Protein AF-A0A7V2CJ71-F1 (afdb_monomer_lite)

pLDDT: mean 80.79, std 13.93, range [39.66, 97.44]

Structure (mmCIF, N/CA/C/O backbone):
data_AF-A0A7V2CJ71-F1
#
_entry.id   AF-A0A7V2CJ71-F1
#
loop_
_atom_site.group_PDB
_atom_site.id
_atom_site.type_symbol
_atom_site.label_atom_id
_atom_site.label_alt_id
_atom_site.label_comp_id
_atom_site.label_asym_id
_atom_site.label_entity_id
_atom_site.label_seq_id
_atom_site.pdbx_PDB_ins_code
_atom_site.Cartn_x
_atom_site.Cartn_y
_atom_site.Cartn_z
_atom_site.occupancy
_atom_site.B_iso_or_equiv
_atom_site.auth_seq_id
_atom_site.auth_comp_id
_atom_site.auth_asym_id
_atom_site.auth_atom_id
_atom_site.pdbx_PDB_model_num
ATOM 1 N N . MET A 1 1 ? -14.543 12.758 6.020 1.00 39.66 1 MET A N 1
ATOM 2 C CA . MET A 1 1 ? -15.212 12.104 7.160 1.00 39.66 1 MET A CA 1
ATOM 3 C C . MET A 1 1 ? -14.311 10.966 7.578 1.00 39.66 1 MET A C 1
ATOM 5 O O . MET A 1 1 ? -14.006 10.132 6.739 1.00 39.66 1 MET A O 1
ATOM 9 N N . GLU A 1 2 ? -13.793 11.017 8.797 1.00 51.06 2 GLU A N 1
ATOM 10 C CA . GLU A 1 2 ? -13.005 9.939 9.391 1.00 51.06 2 GLU A CA 1
ATOM 11 C C . GLU A 1 2 ? -13.996 8.980 10.059 1.00 51.06 2 GLU A C 1
ATOM 13 O O . GLU A 1 2 ? -14.865 9.421 10.811 1.00 51.06 2 GLU A O 1
ATOM 18 N N . THR A 1 3 ? -13.949 7.699 9.699 1.00 60.78 3 THR A N 1
ATOM 19 C CA . THR A 1 3 ? -14.791 6.661 10.301 1.00 60.78 3 THR A CA 1
ATOM 20 C C . THR A 1 3 ? -13.889 5.799 11.165 1.00 60.78 3 THR A C 1
ATOM 22 O O . THR A 1 3 ? -13.002 5.126 10.644 1.00 60.78 3 THR A O 1
ATOM 25 N N . GLU A 1 4 ? -14.098 5.842 12.478 1.00 64.06 4 GLU A N 1
ATOM 26 C CA . GLU A 1 4 ? -13.402 4.965 13.415 1.00 64.06 4 GLU A CA 1
ATOM 27 C C . GLU A 1 4 ? -13.960 3.545 13.295 1.00 64.06 4 GLU A C 1
ATOM 29 O O . GLU A 1 4 ? -15.160 3.315 13.461 1.00 64.06 4 GLU A O 1
ATOM 34 N N . VAL A 1 5 ? -13.087 2.586 12.985 1.00 67.94 5 VAL A N 1
ATOM 35 C CA . VAL A 1 5 ? -13.426 1.162 12.998 1.00 67.94 5 VAL A CA 1
ATOM 36 C C . VAL A 1 5 ? -13.006 0.587 14.347 1.00 67.94 5 VAL A C 1
ATOM 38 O O . VAL A 1 5 ? -11.820 0.567 14.675 1.00 67.94 5 VAL A O 1
ATOM 41 N N . VAL A 1 6 ? -13.981 0.126 15.130 1.00 67.19 6 VAL A N 1
ATOM 42 C CA . VAL A 1 6 ? -13.754 -0.499 16.440 1.00 67.19 6 VAL A CA 1
ATOM 43 C C . VAL A 1 6 ? -13.764 -2.018 16.279 1.00 67.19 6 VAL A C 1
ATOM 45 O O . VAL A 1 6 ? -14.750 -2.586 15.814 1.00 67.19 6 VAL A O 1
ATOM 48 N N . PHE A 1 7 ? -12.677 -2.680 16.680 1.00 67.44 7 PHE A N 1
ATOM 49 C CA . PHE A 1 7 ? -12.592 -4.143 16.733 1.00 67.44 7 PHE A CA 1
ATOM 50 C C . PHE A 1 7 ? -12.705 -4.601 18.188 1.00 67.44 7 PHE A C 1
ATOM 52 O O . PHE A 1 7 ? -11.747 -4.490 18.949 1.00 67.44 7 PHE A O 1
ATOM 59 N N . GLU A 1 8 ? -13.873 -5.106 18.588 1.00 71.62 8 GLU A N 1
ATOM 60 C CA . GLU A 1 8 ? -14.098 -5.590 19.961 1.00 71.62 8 GLU A CA 1
ATOM 61 C C . GLU A 1 8 ? -13.365 -6.918 20.260 1.00 71.62 8 GLU A C 1
ATOM 63 O O . GLU A 1 8 ? -13.017 -7.179 21.410 1.00 71.62 8 GLU A O 1
ATOM 68 N N . ASP A 1 9 ? -13.080 -7.738 19.236 1.00 69.44 9 ASP A N 1
ATOM 69 C CA . ASP A 1 9 ? -12.303 -8.986 19.339 1.00 69.44 9 ASP A CA 1
ATOM 70 C C . ASP A 1 9 ? -11.037 -8.9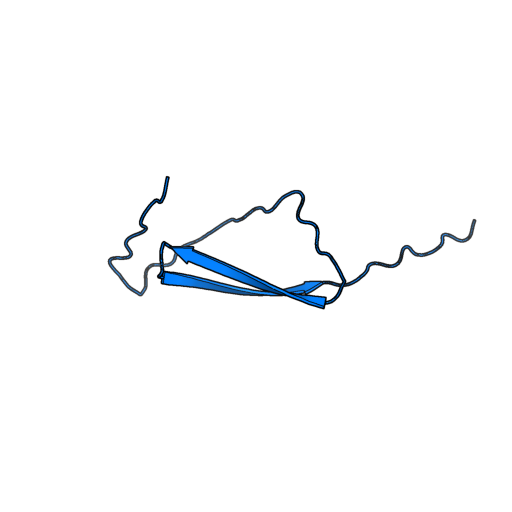02 18.459 1.00 69.44 9 ASP A C 1
ATOM 72 O O . ASP A 1 9 ? -11.154 -8.735 17.241 1.00 69.44 9 ASP A O 1
ATOM 76 N N . PRO A 1 10 ? -9.822 -9.078 19.014 1.00 58.69 10 PRO A N 1
ATOM 77 C CA . PRO A 1 10 ? -8.570 -9.074 18.249 1.00 58.69 10 PRO A CA 1
ATOM 78 C C . PRO A 1 10 ? -8.433 -10.236 17.245 1.00 58.69 10 PRO A C 1
ATOM 80 O O . PRO A 1 10 ? -7.494 -10.245 16.452 1.00 58.69 10 PRO A O 1
ATOM 83 N N . A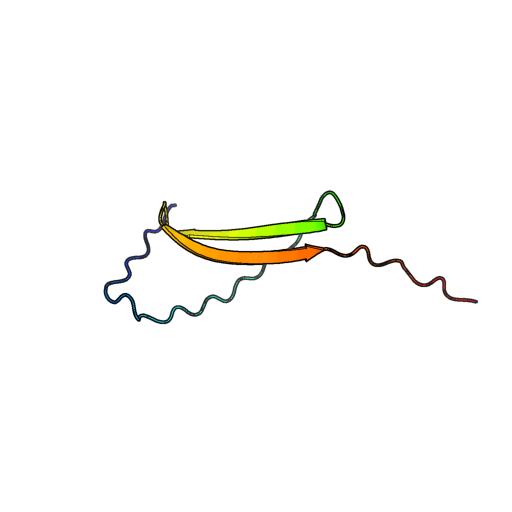RG A 1 11 ? -9.335 -11.227 17.271 1.00 61.53 11 ARG A N 1
ATOM 84 C CA . ARG A 1 11 ? -9.423 -12.331 16.296 1.00 61.53 11 ARG A CA 1
ATOM 85 C C . ARG A 1 11 ? -10.439 -12.066 15.183 1.00 61.53 11 ARG A C 1
ATOM 87 O O . ARG A 1 11 ? -10.645 -12.945 14.346 1.00 61.53 11 ARG A O 1
ATOM 94 N N . ALA A 1 12 ? -11.107 -10.912 15.186 1.00 68.31 12 ALA A N 1
ATOM 95 C CA . ALA A 1 12 ? -12.046 -10.553 14.134 1.00 68.31 12 ALA A CA 1
ATOM 96 C C . ALA A 1 12 ? -11.325 -10.552 12.776 1.00 68.31 12 ALA A C 1
ATOM 98 O O . ALA A 1 12 ? -10.353 -9.827 12.567 1.00 68.31 12 ALA A O 1
ATOM 99 N N . VAL A 1 13 ? -11.792 -11.394 11.852 1.00 68.62 13 VAL A N 1
ATOM 100 C CA . VAL A 1 13 ? -11.289 -11.428 10.477 1.00 68.62 13 VAL A CA 1
ATOM 101 C C . VAL A 1 13 ? -12.003 -10.331 9.703 1.00 68.62 13 VAL A C 1
ATOM 103 O O . VAL A 1 13 ? -13.218 -10.383 9.525 1.00 68.62 13 VAL A O 1
ATOM 106 N N . LEU A 1 14 ? -11.246 -9.337 9.249 1.00 71.12 14 LEU A N 1
ATOM 107 C CA . LEU A 1 14 ? -11.733 -8.322 8.328 1.00 71.12 14 LEU A CA 1
ATOM 108 C C . LEU A 1 14 ? -11.345 -8.711 6.899 1.00 71.12 14 LEU A C 1
ATOM 110 O O . LEU A 1 14 ? -10.164 -8.884 6.598 1.00 71.12 14 LEU A O 1
ATOM 114 N N . GLU A 1 15 ? -12.332 -8.801 6.013 1.00 75.81 15 GLU A N 1
ATOM 115 C CA . GLU A 1 15 ? -12.107 -8.943 4.576 1.00 75.81 15 GLU A CA 1
ATOM 116 C C . GLU A 1 15 ? -12.237 -7.571 3.903 1.00 75.81 15 GLU A C 1
ATOM 118 O O . GLU A 1 15 ? -13.273 -6.913 3.991 1.00 75.81 15 GLU A O 1
ATOM 123 N N . LEU A 1 16 ? -11.164 -7.117 3.250 1.00 75.19 16 LEU A N 1
ATOM 124 C CA . LEU A 1 16 ? -11.106 -5.834 2.550 1.00 75.19 16 LEU A CA 1
ATOM 125 C C . LEU A 1 16 ? -10.823 -6.061 1.067 1.00 75.19 16 LEU A C 1
ATOM 127 O O . LEU A 1 16 ? -9.735 -6.499 0.696 1.00 75.19 16 LEU A O 1
ATOM 131 N N . ALA A 1 17 ? -11.774 -5.683 0.216 1.00 81.56 17 ALA A N 1
ATOM 132 C CA . ALA A 1 17 ? -11.587 -5.617 -1.228 1.00 81.56 17 ALA A CA 1
ATOM 133 C C . ALA A 1 17 ? -11.306 -4.164 -1.641 1.00 81.56 17 ALA A C 1
ATOM 135 O O . ALA A 1 17 ? -12.220 -3.360 -1.817 1.00 81.56 17 ALA A O 1
ATOM 136 N N . LEU A 1 18 ? -10.024 -3.813 -1.764 1.00 81.44 18 LEU A N 1
ATOM 137 C CA . LEU A 1 18 ? -9.593 -2.487 -2.208 1.00 81.44 18 LEU A CA 1
ATOM 138 C C . LEU A 1 18 ? -9.315 -2.497 -3.710 1.00 81.44 18 LEU A C 1
ATOM 140 O O . LEU A 1 18 ? -8.531 -3.311 -4.196 1.00 81.44 18 LEU A O 1
ATOM 144 N N . HIS A 1 19 ? -9.905 -1.548 -4.431 1.00 88.38 19 HIS A N 1
ATOM 145 C CA . HIS A 1 19 ? -9.600 -1.308 -5.836 1.00 88.38 19 HIS A CA 1
ATOM 146 C C . HIS A 1 19 ? -9.020 0.097 -5.993 1.00 88.38 19 HIS A C 1
ATOM 148 O O . HIS A 1 19 ? -9.700 1.094 -5.759 1.00 88.38 19 HIS A O 1
ATOM 154 N N . LEU A 1 20 ? -7.744 0.166 -6.371 1.00 86.44 20 LEU A N 1
ATOM 155 C CA . LEU A 1 20 ? -7.045 1.416 -6.643 1.00 86.44 20 LEU A CA 1
ATOM 156 C C . LEU A 1 20 ? -7.006 1.647 -8.155 1.00 86.44 20 LEU A C 1
ATOM 158 O O . LEU A 1 20 ? -6.422 0.850 -8.887 1.00 86.44 20 LEU A O 1
ATOM 162 N N . GLN A 1 21 ? -7.621 2.730 -8.623 1.00 91.06 21 GLN A N 1
ATOM 163 C CA . GLN A 1 21 ? -7.640 3.103 -10.038 1.00 91.06 21 GLN A CA 1
ATOM 164 C C . GLN A 1 21 ? -6.765 4.332 -10.283 1.00 91.06 21 GLN A C 1
ATOM 166 O O . GLN A 1 21 ? -6.661 5.202 -9.421 1.00 91.06 21 GLN A O 1
ATOM 171 N N . ASN A 1 22 ? -6.157 4.411 -11.471 1.00 90.38 22 ASN A N 1
ATOM 172 C CA . ASN A 1 22 ? -5.317 5.536 -11.906 1.00 90.38 22 ASN A CA 1
ATOM 173 C C . ASN A 1 22 ? -4.132 5.844 -10.968 1.00 90.38 22 ASN A C 1
ATOM 175 O O . ASN A 1 22 ? -3.748 7.000 -10.801 1.00 90.38 22 ASN A O 1
ATOM 179 N N . VAL A 1 23 ? -3.547 4.813 -10.350 1.00 88.88 23 VAL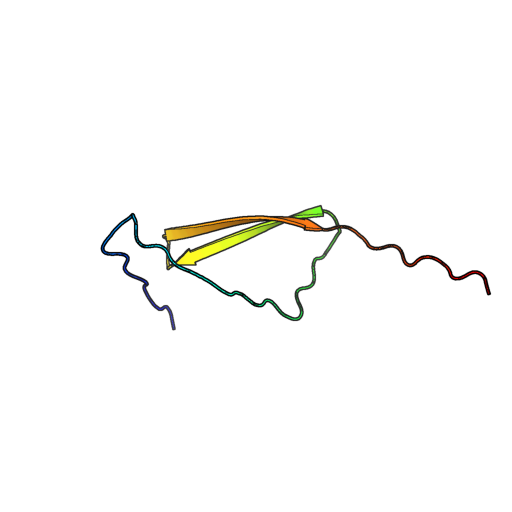 A N 1
ATOM 180 C CA . VAL A 1 23 ? -2.322 4.965 -9.556 1.00 88.88 23 VAL A CA 1
ATOM 181 C C . VAL A 1 23 ? -1.129 5.090 -10.496 1.00 88.88 23 VAL A C 1
ATOM 183 O O . VAL A 1 23 ? -0.844 4.175 -11.268 1.00 88.88 23 VAL A O 1
ATOM 186 N N . THR A 1 24 ? -0.414 6.205 -10.390 1.00 91.19 24 THR A N 1
ATOM 187 C CA . THR A 1 24 ? 0.843 6.439 -11.103 1.00 91.19 24 THR A CA 1
ATOM 188 C C . THR A 1 24 ? 1.988 6.418 -10.110 1.00 91.19 24 THR A C 1
ATOM 190 O O . THR A 1 24 ? 1.941 7.087 -9.079 1.00 91.19 24 THR A O 1
ATOM 193 N N . PHE A 1 25 ? 3.033 5.674 -10.445 1.00 92.94 25 PHE A N 1
ATOM 194 C CA . PHE A 1 25 ? 4.267 5.633 -9.677 1.00 92.94 25 PHE A CA 1
ATOM 195 C C . PHE A 1 25 ? 5.362 6.386 -10.440 1.00 92.94 25 PHE A C 1
ATOM 197 O O . PHE A 1 25 ? 5.424 6.263 -11.666 1.00 92.94 25 PHE A O 1
ATOM 204 N N . PRO A 1 26 ? 6.212 7.165 -9.751 1.00 93.25 26 PRO A N 1
ATOM 205 C CA . PRO A 1 26 ? 7.224 7.994 -10.403 1.00 93.25 26 PRO A CA 1
ATOM 206 C C . PRO A 1 26 ? 8.304 7.168 -11.112 1.00 93.25 26 PRO A C 1
ATOM 208 O O . PRO A 1 26 ? 8.755 7.545 -12.190 1.00 93.25 26 PRO A O 1
ATOM 211 N N . GLU A 1 27 ? 8.694 6.032 -10.533 1.00 95.12 27 GLU A N 1
ATOM 212 C CA . GLU A 1 27 ? 9.750 5.173 -11.068 1.00 95.12 27 GLU A CA 1
ATOM 213 C C . GLU A 1 27 ? 9.529 3.689 -10.722 1.00 95.12 27 GLU A C 1
ATOM 215 O O . GLU A 1 27 ? 8.825 3.375 -9.755 1.00 95.12 27 GLU A O 1
ATOM 220 N N . PRO A 1 28 ? 10.107 2.750 -11.493 1.00 96.12 28 PRO A N 1
ATOM 221 C CA . PRO A 1 28 ? 10.174 1.346 -11.097 1.00 96.12 28 PRO A CA 1
ATOM 222 C C . PRO A 1 28 ? 10.934 1.197 -9.778 1.00 96.12 28 PRO A C 1
ATOM 224 O O . PRO A 1 28 ? 11.935 1.875 -9.559 1.00 96.12 28 PRO A O 1
ATOM 227 N N . GLY A 1 29 ? 10.487 0.296 -8.910 1.00 96.12 29 GLY A N 1
ATOM 228 C CA . GLY A 1 29 ? 11.088 0.138 -7.591 1.00 96.12 29 GLY A CA 1
ATOM 229 C C . GLY A 1 29 ? 10.137 -0.447 -6.563 1.00 96.12 29 GLY A C 1
ATOM 230 O O . GLY A 1 29 ? 9.096 -1.018 -6.889 1.00 96.12 29 GLY A O 1
ATOM 231 N N . GLU A 1 30 ? 10.513 -0.321 -5.297 1.00 97.44 30 GLU A N 1
ATOM 232 C CA . GLU A 1 30 ? 9.750 -0.878 -4.190 1.00 97.44 30 GLU A CA 1
ATOM 233 C C . GLU A 1 30 ? 8.902 0.179 -3.505 1.00 97.44 30 GLU A C 1
ATOM 235 O O . GLU A 1 30 ? 9.396 1.211 -3.058 1.00 97.44 30 GLU A O 1
ATOM 240 N N . TYR A 1 31 ? 7.622 -0.132 -3.362 1.00 95.12 31 TYR A N 1
ATOM 241 C CA . TYR A 1 31 ? 6.653 0.708 -2.684 1.00 95.12 31 TYR A CA 1
ATOM 242 C C . TYR A 1 31 ? 6.011 -0.053 -1.537 1.00 95.12 31 TYR A C 1
ATOM 244 O O . TYR A 1 31 ? 6.049 -1.285 -1.449 1.00 95.12 31 TYR A O 1
ATOM 252 N N . ARG A 1 32 ? 5.388 0.701 -0.641 1.00 95.25 32 ARG A N 1
ATOM 253 C CA . ARG A 1 32 ? 4.703 0.162 0.521 1.00 95.25 32 ARG A CA 1
ATOM 254 C C . ARG A 1 32 ? 3.302 0.741 0.582 1.00 95.25 32 ARG A C 1
ATOM 256 O O . ARG A 1 32 ? 3.134 1.944 0.742 1.00 95.25 32 ARG A O 1
ATOM 263 N N . LEU A 1 33 ? 2.308 -0.129 0.459 1.00 92.12 33 LEU A N 1
ATOM 264 C CA . LEU A 1 33 ? 0.929 0.212 0.761 1.00 92.12 33 LEU A CA 1
ATOM 265 C C . LEU A 1 33 ? 0.711 0.001 2.257 1.00 92.12 33 LEU A C 1
ATOM 267 O O . LEU A 1 33 ? 0.896 -1.112 2.754 1.00 92.12 33 LEU A O 1
ATOM 271 N N . GLN A 1 34 ? 0.319 1.056 2.961 1.00 93.06 34 GLN A N 1
ATOM 272 C CA . GLN A 1 34 ? -0.053 0.992 4.370 1.00 93.06 34 GLN A CA 1
ATOM 273 C C . GLN A 1 34 ? -1.505 1.430 4.519 1.00 93.06 34 GLN A C 1
ATOM 275 O O . GLN A 1 34 ? -1.905 2.468 3.994 1.00 93.06 34 GLN A O 1
ATOM 280 N N . LEU A 1 35 ? -2.288 0.616 5.217 1.00 88.75 35 LEU A N 1
ATOM 281 C CA . LEU A 1 35 ? -3.673 0.899 5.546 1.00 88.75 35 LEU A CA 1
ATOM 282 C C . LEU A 1 35 ? -3.779 1.153 7.044 1.00 88.75 35 LEU A C 1
ATOM 284 O O . LEU A 1 35 ? -3.318 0.336 7.844 1.00 88.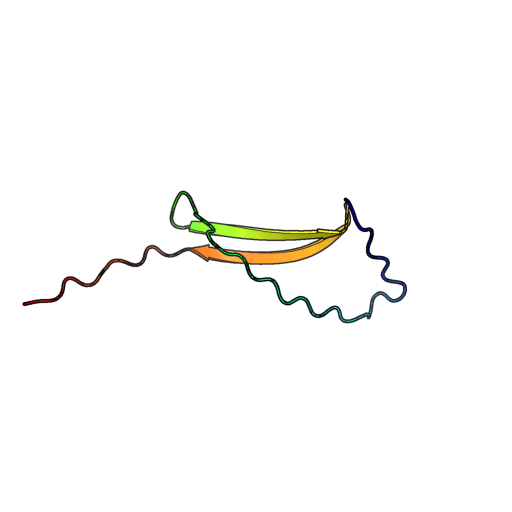75 35 LEU A O 1
ATOM 288 N N . PHE A 1 36 ? -4.430 2.254 7.401 1.00 86.94 36 PHE A N 1
ATOM 289 C CA . PHE A 1 36 ? -4.665 2.657 8.780 1.00 86.94 36 PHE A CA 1
ATOM 290 C C . PHE A 1 36 ? -6.162 2.869 9.030 1.00 86.94 36 PHE A C 1
ATOM 292 O O . PHE A 1 36 ? -6.890 3.281 8.127 1.00 86.94 36 PHE A O 1
ATOM 299 N N . SER A 1 37 ? -6.602 2.616 10.262 1.00 82.62 37 SER A N 1
ATOM 300 C CA . SER A 1 37 ? -7.856 3.128 10.825 1.00 82.62 37 SER A CA 1
ATOM 301 C C . SER A 1 37 ? -7.489 4.147 11.898 1.00 82.62 37 SER A C 1
ATOM 303 O O . SER A 1 37 ? -7.003 3.773 12.969 1.00 82.62 37 SER A O 1
ATOM 305 N N . GLY A 1 38 ? -7.633 5.435 11.582 1.00 85.19 38 GLY A N 1
ATOM 306 C CA . GLY A 1 38 ? -7.055 6.513 12.386 1.00 85.19 38 GLY A CA 1
ATOM 307 C C . GLY A 1 38 ? -5.536 6.345 12.513 1.00 85.19 38 GLY A C 1
ATOM 308 O O . GLY A 1 38 ? -4.823 6.257 11.516 1.00 85.19 38 GLY A O 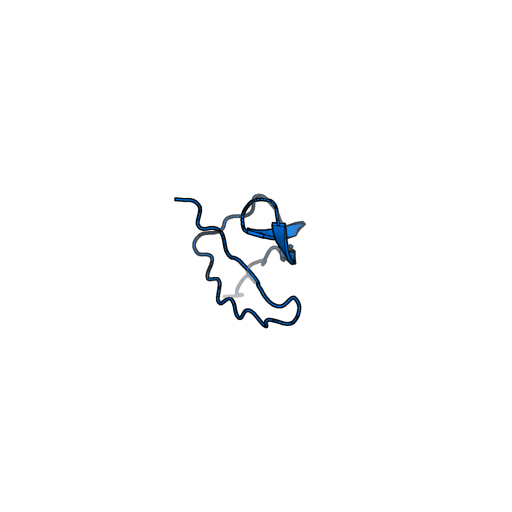1
ATOM 309 N N . SER A 1 39 ? -5.037 6.237 13.745 1.00 86.00 39 SER A N 1
ATOM 310 C CA . SER A 1 39 ? -3.621 5.979 14.054 1.00 86.00 39 SER A CA 1
ATOM 311 C C . SER A 1 39 ? -3.241 4.492 14.112 1.00 86.00 39 SER A C 1
ATOM 313 O O . SER A 1 39 ? -2.071 4.163 14.311 1.00 86.00 39 SER A O 1
ATOM 315 N N . THR A 1 40 ? -4.203 3.581 13.943 1.00 82.94 40 THR A N 1
ATOM 316 C CA . THR A 1 40 ? -3.980 2.137 14.099 1.00 82.94 40 THR A CA 1
ATOM 317 C C . THR A 1 40 ? -3.624 1.490 12.757 1.00 82.94 40 THR A C 1
ATOM 319 O O . THR A 1 40 ? -4.430 1.570 11.826 1.00 82.94 40 THR A O 1
ATOM 322 N N . PRO A 1 41 ? -2.460 0.823 12.615 1.00 85.94 41 PRO A N 1
ATOM 323 C CA . PRO A 1 41 ? -2.110 0.114 11.389 1.00 85.94 41 PRO A CA 1
ATOM 324 C C . PRO A 1 41 ? -2.951 -1.158 11.245 1.00 85.94 41 PRO A C 1
ATOM 326 O O . PRO A 1 41 ? -2.959 -2.012 12.127 1.00 85.94 41 PRO A O 1
ATOM 329 N N . LEU A 1 42 ? -3.634 -1.298 10.111 1.00 84.56 42 LEU A N 1
ATOM 330 C CA . LEU A 1 42 ? -4.435 -2.479 9.777 1.00 84.56 42 LEU A CA 1
ATOM 331 C C . LEU A 1 42 ? -3.675 -3.449 8.871 1.00 84.56 42 LEU A C 1
ATOM 333 O O . LEU A 1 42 ? -3.765 -4.663 9.028 1.00 84.56 42 LEU A O 1
ATOM 337 N N . MET A 1 43 ? -2.932 -2.919 7.897 1.00 87.50 43 MET A N 1
ATOM 338 C CA . MET A 1 43 ? -2.192 -3.727 6.934 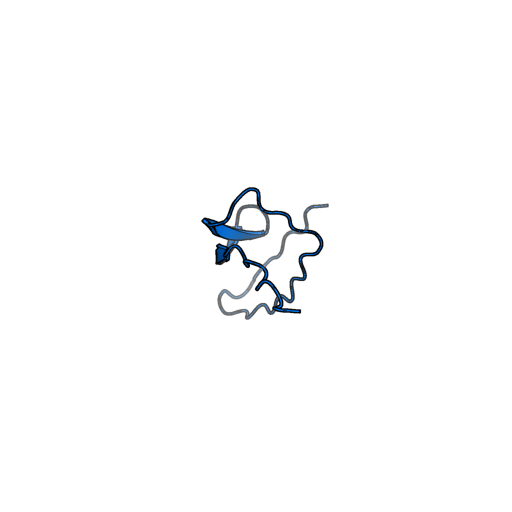1.00 87.50 43 MET A CA 1
ATOM 339 C C . MET A 1 43 ? -0.980 -2.967 6.409 1.00 87.50 43 MET A C 1
ATOM 341 O O . MET A 1 43 ? -1.054 -1.782 6.102 1.00 87.50 43 MET A O 1
ATOM 345 N N . GLU A 1 44 ? 0.110 -3.693 6.200 1.00 93.06 44 GLU A N 1
ATOM 346 C CA . GLU A 1 44 ? 1.209 -3.268 5.343 1.00 93.06 44 GLU A CA 1
ATOM 347 C C . GLU A 1 44 ? 1.388 -4.285 4.218 1.00 93.06 44 GLU A C 1
ATOM 349 O O . GLU A 1 44 ? 1.272 -5.490 4.458 1.00 93.06 44 GLU A O 1
ATOM 354 N N . ARG A 1 45 ? 1.663 -3.827 2.993 1.00 91.56 45 ARG A N 1
ATOM 355 C CA . ARG A 1 45 ? 1.995 -4.697 1.863 1.00 91.56 45 ARG A CA 1
ATOM 356 C C . ARG A 1 45 ? 3.085 -4.078 0.991 1.00 91.56 45 ARG A C 1
ATOM 358 O O . ARG A 1 45 ? 3.002 -2.914 0.605 1.00 91.56 45 ARG A O 1
ATOM 365 N N . ARG A 1 46 ? 4.119 -4.868 0.693 1.00 95.88 46 ARG A N 1
ATOM 366 C CA . ARG A 1 46 ? 5.204 -4.482 -0.217 1.00 95.88 46 ARG A CA 1
ATOM 367 C C . ARG A 1 46 ? 4.745 -4.687 -1.654 1.00 95.88 46 ARG A C 1
ATOM 369 O O . ARG A 1 46 ? 4.244 -5.756 -1.993 1.00 95.88 46 ARG A O 1
ATOM 376 N N . LEU A 1 47 ? 4.941 -3.669 -2.474 1.00 93.94 47 LEU A N 1
ATOM 377 C CA . LEU A 1 47 ? 4.686 -3.686 -3.905 1.00 93.94 47 LEU A CA 1
ATOM 378 C C . LEU A 1 47 ? 6.035 -3.594 -4.613 1.00 93.94 47 LEU A C 1
ATOM 380 O O . LEU A 1 47 ? 6.821 -2.693 -4.329 1.00 93.94 47 LEU A O 1
ATOM 384 N N . VAL A 1 48 ? 6.307 -4.526 -5.522 1.00 95.56 48 VAL A N 1
ATOM 385 C CA . VAL A 1 48 ? 7.477 -4.457 -6.402 1.00 95.56 48 VAL A CA 1
ATOM 386 C C . VAL A 1 48 ? 6.981 -4.011 -7.763 1.00 95.56 48 VAL A C 1
ATOM 388 O O . VAL A 1 48 ? 6.226 -4.725 -8.420 1.00 95.56 48 VAL A O 1
ATOM 391 N N . LEU A 1 49 ? 7.373 -2.807 -8.157 1.00 94.94 49 LEU A N 1
ATOM 392 C CA . LEU A 1 49 ? 6.956 -2.202 -9.402 1.00 94.94 49 LEU A CA 1
ATOM 393 C C . LEU A 1 49 ? 8.023 -2.413 -10.469 1.00 94.94 49 LEU A C 1
ATOM 395 O O . LEU A 1 49 ? 9.152 -1.940 -10.346 1.00 94.94 49 LEU A O 1
ATOM 399 N N . LEU A 1 50 ? 7.640 -3.116 -11.528 1.00 93.31 50 LEU A N 1
ATOM 400 C CA . LEU A 1 50 ? 8.512 -3.434 -12.648 1.00 93.31 50 LEU A CA 1
ATOM 401 C C . LEU A 1 50 ? 8.150 -2.562 -13.846 1.00 93.31 50 LEU A C 1
ATOM 403 O O . LEU A 1 50 ? 6.973 -2.357 -14.150 1.00 93.31 50 LEU A O 1
ATOM 407 N N . LYS A 1 51 ? 9.170 -2.077 -14.557 1.00 91.38 51 LYS A N 1
ATOM 408 C CA . LYS A 1 51 ? 8.969 -1.471 -15.871 1.00 91.38 51 LYS A CA 1
ATOM 409 C C . LYS A 1 51 ? 8.668 -2.586 -16.861 1.00 91.38 51 LYS A C 1
ATOM 411 O O . LYS A 1 51 ? 9.495 -3.472 -17.055 1.00 91.38 51 LYS A O 1
ATOM 416 N N . ILE A 1 52 ? 7.499 -2.536 -17.486 1.00 88.38 52 ILE A N 1
ATOM 417 C CA . ILE A 1 52 ? 7.193 -3.422 -18.605 1.00 88.38 52 ILE A CA 1
ATOM 418 C C . ILE A 1 52 ? 7.779 -2.770 -19.852 1.00 88.38 52 ILE A C 1
ATOM 420 O O . ILE A 1 52 ? 7.310 -1.720 -20.295 1.00 88.38 52 ILE A O 1
ATOM 424 N N . GLU A 1 53 ? 8.829 -3.372 -20.396 1.00 85.44 53 GLU A N 1
ATOM 425 C CA . GLU A 1 53 ? 9.315 -3.013 -21.721 1.00 85.44 53 GLU A CA 1
ATOM 426 C C . GLU A 1 53 ? 8.367 -3.610 -22.756 1.00 85.44 53 GLU A C 1
ATOM 428 O O . GLU A 1 53 ? 7.964 -4.772 -22.672 1.00 85.44 53 GLU A O 1
ATOM 433 N N . ARG A 1 54 ? 7.943 -2.790 -23.716 1.00 80.31 54 ARG A N 1
ATOM 434 C CA . ARG A 1 54 ? 7.115 -3.277 -24.813 1.00 80.31 54 ARG A CA 1
ATOM 435 C C . ARG A 1 54 ? 8.023 -4.108 -25.716 1.00 80.31 54 ARG A C 1
ATOM 437 O O . ARG A 1 54 ? 9.020 -3.581 -26.195 1.00 80.31 54 ARG A O 1
ATOM 444 N N . ALA A 1 55 ? 7.693 -5.378 -25.940 1.00 70.38 55 ALA A N 1
ATOM 445 C CA . ALA A 1 55 ? 8.380 -6.159 -26.961 1.00 70.38 55 ALA A CA 1
ATOM 446 C C . ALA A 1 55 ? 8.144 -5.483 -28.319 1.00 70.38 55 ALA A C 1
ATOM 448 O O . ALA A 1 55 ? 6.992 -5.270 -28.710 1.00 70.38 55 ALA A O 1
ATOM 449 N N . GLU A 1 56 ? 9.219 -5.100 -29.005 1.00 66.56 56 GLU A N 1
ATOM 450 C CA . GLU A 1 56 ? 9.142 -4.635 -30.385 1.00 66.56 56 GLU A CA 1
ATOM 451 C C . GLU A 1 56 ? 8.633 -5.803 -31.237 1.00 66.56 56 GLU A C 1
ATOM 453 O O . GLU A 1 56 ? 9.268 -6.856 -31.328 1.00 66.56 56 GLU A O 1
ATOM 458 N N . GLY A 1 57 ? 7.431 -5.650 -31.795 1.00 62.25 57 GLY A N 1
ATOM 459 C CA . GLY A 1 57 ? 6.932 -6.572 -32.803 1.00 62.25 57 GLY A CA 1
ATOM 460 C C . GLY A 1 57 ? 7.838 -6.471 -34.022 1.00 62.25 57 GLY A C 1
ATOM 461 O O . GLY A 1 57 ? 7.964 -5.391 -34.590 1.00 62.25 57 GLY A O 1
ATOM 462 N N . HIS A 1 58 ? 8.483 -7.574 -34.398 1.00 54.41 58 HIS A N 1
ATOM 463 C CA . HIS A 1 58 ? 9.016 -7.713 -35.748 1.00 54.41 58 HIS A CA 1
ATOM 464 C C . HIS A 1 58 ? 7.814 -7.751 -36.700 1.00 54.41 58 HIS A C 1
ATOM 466 O O . HIS A 1 58 ? 7.034 -8.706 -36.656 1.00 54.41 58 HIS A O 1
ATOM 472 N N . GLU A 1 59 ? 7.642 -6.680 -37.475 1.00 54.22 59 GLU A N 1
ATOM 473 C CA . GLU A 1 59 ? 6.819 -6.667 -38.693 1.00 54.22 59 GLU A CA 1
ATOM 474 C C . GLU A 1 59 ? 7.454 -7.525 -39.796 1.00 54.22 59 GLU A C 1
ATOM 476 O O . GLU A 1 59 ? 8.707 -7.563 -39.882 1.00 54.22 59 GLU A O 1
#

Foldseek 3Di:
DQDADDDPDPPDDDDDDDDDPPDDDPDFAKDWDWDDRVPHTDDIDIDGGDDDDDPPDDD

Secondary structure (DSSP, 8-state):
-------SSTT----------S---SSSEEEEEEEEETTEEEEEEEEEE---PPP----

Radius of gyration: 17.73 Å; chains: 1; bounding box: 26×24×59 Å

Sequence (59 aa):
METEVVFEDPRAVLELALHLQNVTFPEPGEYRLQLFSGSTPLMERRLVLLKIERAEGHE